Protein AF-A0A6B3CDX1-F1 (afdb_monomer_lite)

Foldseek 3Di:
DAKDWDDWDWWAAPLPPDIWIWIKIAFPPADDPPDDDFGAWIKIWTAHPVGDTPDIDTPDRVFGGDDPTDDDDWADPPPPRHIDD

Sequence (85 aa):
YTYEANDASVGDLDGDGALDIVLKWQPTNAKDNSQSGYTGNTIVDGIRLDGTRLWRVDLGRNIRSGAHYTQFQVYDYDGDGRAEV

pLDDT: mean 98.28, std 0.74, range [93.06, 98.88]

Radius of gyration: 13.99 Å; chains: 1; bounding box: 35×25×34 Å

Structure (mmCIF, N/CA/C/O backbone):
data_AF-A0A6B3CDX1-F1
#
_entry.id   AF-A0A6B3CDX1-F1
#
loop_
_atom_site.group_PDB
_atom_site.id
_atom_site.type_symbol
_atom_site.label_atom_id
_atom_site.label_alt_id
_atom_site.label_comp_id
_atom_site.label_asym_id
_atom_site.label_entity_id
_atom_site.label_seq_id
_atom_site.pdbx_PDB_ins_code
_atom_site.Cartn_x
_atom_site.Cartn_y
_atom_site.Cartn_z
_atom_site.occupancy
_atom_site.B_iso_or_equiv
_atom_site.auth_seq_id
_atom_site.auth_comp_id
_atom_site.auth_asym_id
_atom_site.auth_atom_id
_atom_site.pdbx_PDB_model_num
ATOM 1 N N . TYR A 1 1 ? 10.387 -11.443 -13.723 1.00 93.06 1 TYR A N 1
ATOM 2 C CA . TYR A 1 1 ? 10.559 -10.985 -12.332 1.00 93.06 1 TYR A CA 1
ATOM 3 C C . TYR A 1 1 ? 9.565 -11.740 -11.466 1.00 93.06 1 TYR A C 1
ATOM 5 O O . TYR A 1 1 ? 8.608 -12.289 -12.000 1.00 93.06 1 TYR A O 1
ATOM 13 N N . THR A 1 2 ? 9.820 -11.798 -10.169 1.00 98.31 2 THR A N 1
ATOM 14 C CA . THR A 1 2 ? 8.932 -12.338 -9.126 1.00 98.31 2 THR A CA 1
ATOM 15 C C . THR A 1 2 ? 8.567 -11.201 -8.172 1.00 98.31 2 THR A C 1
ATOM 17 O O . THR A 1 2 ? 9.039 -10.083 -8.378 1.00 98.31 2 THR A O 1
ATOM 20 N N . TYR A 1 3 ? 7.724 -11.452 -7.172 1.00 98.56 3 TYR A N 1
ATOM 21 C CA . TYR A 1 3 ? 7.324 -10.448 -6.185 1.00 98.56 3 TYR A CA 1
ATOM 22 C C . TYR A 1 3 ? 7.821 -10.798 -4.791 1.00 98.56 3 TYR A C 1
ATOM 24 O O . TYR A 1 3 ? 7.822 -11.966 -4.406 1.00 98.56 3 TYR A O 1
ATOM 32 N N . GLU A 1 4 ? 8.183 -9.760 -4.048 1.00 98.44 4 GLU A N 1
ATOM 33 C CA . GLU A 1 4 ? 8.583 -9.827 -2.649 1.00 98.44 4 GLU A CA 1
ATOM 34 C C . GLU A 1 4 ? 7.739 -8.838 -1.841 1.00 98.44 4 GLU A C 1
ATOM 36 O O . GLU A 1 4 ? 7.415 -7.744 -2.319 1.00 98.44 4 GLU A O 1
ATOM 41 N N . ALA A 1 5 ? 7.361 -9.242 -0.628 1.00 98.44 5 ALA A N 1
ATOM 42 C CA . ALA A 1 5 ? 6.772 -8.334 0.346 1.00 98.44 5 ALA A CA 1
ATOM 43 C C . ALA A 1 5 ? 7.803 -7.246 0.685 1.00 98.44 5 ALA A C 1
ATOM 45 O O . ALA A 1 5 ? 8.987 -7.543 0.853 1.00 98.44 5 ALA A O 1
ATOM 46 N N . ASN A 1 6 ? 7.369 -5.990 0.730 1.00 98.50 6 ASN A N 1
ATOM 47 C CA . ASN A 1 6 ? 8.250 -4.838 0.890 1.00 98.50 6 ASN A CA 1
ATOM 48 C C . ASN A 1 6 ? 7.692 -3.905 1.981 1.00 98.50 6 ASN A C 1
ATOM 50 O O . ASN A 1 6 ? 7.270 -4.397 3.025 1.00 98.50 6 ASN A O 1
ATOM 54 N N . ASP A 1 7 ? 7.720 -2.588 1.777 1.00 98.69 7 ASP A N 1
ATOM 55 C CA . ASP A 1 7 ? 7.218 -1.619 2.751 1.00 98.69 7 ASP A CA 1
ATOM 56 C C . ASP A 1 7 ? 5.752 -1.889 3.120 1.00 98.69 7 ASP A C 1
ATOM 58 O O . ASP A 1 7 ? 4.939 -2.287 2.278 1.00 98.69 7 ASP A O 1
ATOM 62 N N . ALA A 1 8 ? 5.413 -1.614 4.375 1.00 98.62 8 ALA A N 1
ATOM 63 C CA . ALA A 1 8 ? 4.061 -1.719 4.890 1.00 98.62 8 ALA A CA 1
ATOM 64 C C . ALA A 1 8 ? 3.710 -0.493 5.737 1.00 98.62 8 ALA A C 1
ATOM 66 O O . ALA A 1 8 ? 4.587 0.149 6.317 1.00 98.62 8 ALA A O 1
ATOM 67 N N . SER A 1 9 ? 2.417 -0.211 5.823 1.00 98.75 9 SER A N 1
ATOM 68 C CA . SER A 1 9 ? 1.826 0.708 6.794 1.00 98.75 9 SER A CA 1
ATOM 69 C C . SER A 1 9 ? 0.608 0.035 7.432 1.00 98.75 9 SER A C 1
ATOM 71 O O . SER A 1 9 ? 0.272 -1.101 7.084 1.00 98.75 9 SER A O 1
ATOM 73 N N . VAL A 1 10 ? -0.030 0.709 8.384 1.00 98.75 10 VAL A N 1
ATOM 74 C CA . VAL A 1 10 ? -1.161 0.175 9.149 1.00 98.75 10 VAL A CA 1
ATOM 75 C C . VAL A 1 10 ? -2.281 1.197 9.280 1.00 98.75 10 VAL A C 1
ATOM 77 O O . VAL A 1 10 ? -2.027 2.400 9.313 1.00 98.75 10 VAL A O 1
ATOM 80 N N . GLY A 1 11 ? -3.505 0.697 9.390 1.00 98.62 11 GLY A N 1
ATOM 81 C CA . GLY A 1 11 ? -4.724 1.459 9.648 1.00 98.62 11 GLY A CA 1
ATOM 82 C C . GLY A 1 11 ? -5.883 0.498 9.882 1.00 98.62 11 GLY A C 1
ATOM 83 O O . GLY A 1 11 ? -5.789 -0.662 9.492 1.00 98.62 11 GLY A O 1
ATOM 84 N N . ASP A 1 12 ? -6.936 0.954 10.547 1.00 98.62 12 ASP A N 1
ATOM 85 C CA . ASP A 1 12 ? -8.183 0.192 10.670 1.00 98.62 12 ASP A CA 1
ATOM 86 C C . ASP A 1 12 ? -8.969 0.347 9.359 1.00 98.62 12 ASP A C 1
ATOM 88 O O . ASP A 1 12 ? -9.493 1.425 9.093 1.00 98.62 12 ASP A O 1
ATOM 92 N N . LEU A 1 13 ? -8.979 -0.665 8.485 1.00 98.56 13 LEU A N 1
ATOM 93 C CA . LEU A 1 13 ? -9.526 -0.523 7.126 1.00 98.56 13 LEU A CA 1
ATOM 94 C C . LEU A 1 13 ? -11.029 -0.826 7.046 1.00 98.56 13 LEU A C 1
ATOM 96 O O . LEU A 1 13 ? -11.637 -0.611 5.992 1.00 98.56 13 LEU A O 1
ATOM 100 N N . ASP A 1 14 ? -11.641 -1.351 8.109 1.00 97.75 14 ASP A N 1
ATOM 101 C CA . ASP A 1 14 ? -13.058 -1.734 8.120 1.00 97.75 14 ASP A CA 1
ATOM 102 C C . ASP A 1 14 ? -13.873 -1.202 9.316 1.00 97.75 14 ASP A C 1
ATOM 104 O O . ASP A 1 14 ? -15.115 -1.274 9.301 1.00 97.75 14 ASP A O 1
ATOM 108 N N . GLY A 1 15 ? -13.212 -0.536 10.260 1.00 97.88 15 GLY A N 1
ATOM 109 C CA . GLY A 1 15 ? -13.795 0.161 11.402 1.00 97.88 15 GLY A CA 1
ATOM 110 C C . GLY A 1 15 ? -14.114 -0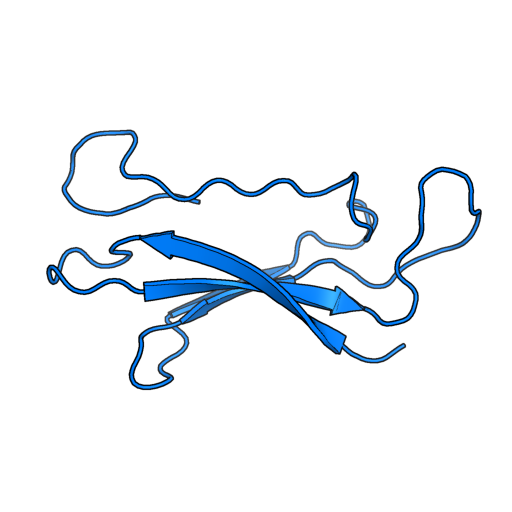.763 12.574 1.00 97.88 15 GLY A C 1
ATOM 111 O O . GLY A 1 15 ? -15.042 -0.471 13.335 1.00 97.88 15 GLY A O 1
ATOM 112 N N . ASP A 1 16 ? -13.438 -1.910 12.689 1.00 97.69 16 ASP A N 1
ATOM 113 C CA . ASP A 1 16 ? -13.642 -2.866 13.782 1.00 97.69 16 ASP A CA 1
ATOM 114 C C . ASP A 1 16 ? -12.761 -2.598 15.021 1.00 97.69 16 ASP A C 1
ATOM 116 O O . ASP A 1 16 ? -12.953 -3.221 16.074 1.00 97.69 16 ASP A O 1
ATOM 120 N N . GLY A 1 17 ? -11.855 -1.620 14.935 1.00 97.56 17 GLY A N 1
ATOM 121 C CA . GLY A 1 17 ? -10.937 -1.195 15.987 1.00 97.56 17 GLY A CA 1
ATOM 122 C C . GLY A 1 17 ? -9.607 -1.953 16.020 1.00 97.56 17 GLY A C 1
ATOM 123 O O . GLY A 1 17 ? -8.751 -1.625 16.852 1.00 97.56 17 GLY A O 1
ATOM 124 N N . ALA A 1 18 ? -9.405 -2.959 15.165 1.00 98.06 18 ALA A N 1
ATOM 125 C CA . ALA A 1 18 ? -8.125 -3.631 14.988 1.00 98.06 18 ALA A CA 1
ATOM 126 C C . ALA A 1 18 ? -7.304 -2.976 13.867 1.00 98.06 18 ALA A C 1
ATOM 128 O O . ALA A 1 18 ? -7.826 -2.393 12.926 1.00 98.06 18 ALA A O 1
ATOM 129 N N . LEU A 1 19 ? -5.975 -3.065 13.968 1.00 98.19 19 LEU A N 1
ATOM 130 C CA . LEU A 1 19 ? -5.110 -2.620 12.878 1.00 98.19 19 LEU A CA 1
ATOM 131 C C . LEU A 1 19 ? -5.025 -3.690 11.795 1.00 98.19 19 LEU A C 1
ATOM 133 O O . LEU A 1 19 ? -4.698 -4.842 12.089 1.00 98.19 19 LEU A O 1
ATOM 137 N N . ASP A 1 20 ? -5.168 -3.257 10.550 1.00 98.81 20 ASP A N 1
ATOM 138 C CA . ASP A 1 20 ? -4.855 -4.029 9.358 1.00 98.81 20 ASP A CA 1
ATOM 139 C C . ASP A 1 20 ? -3.511 -3.603 8.762 1.00 98.81 20 ASP A C 1
ATOM 141 O O . ASP A 1 20 ? -2.942 -2.554 9.080 1.00 98.81 20 ASP A O 1
ATOM 145 N N . ILE A 1 21 ? -2.989 -4.437 7.866 1.00 98.81 21 ILE A N 1
ATOM 146 C CA . ILE A 1 21 ? -1.740 -4.208 7.146 1.00 98.81 21 ILE A CA 1
ATOM 147 C C . ILE A 1 21 ? -2.057 -3.751 5.724 1.00 98.81 21 ILE A C 1
ATOM 149 O O . ILE A 1 21 ? -2.735 -4.450 4.971 1.00 98.81 21 ILE A O 1
ATOM 153 N N . VAL A 1 22 ? -1.461 -2.631 5.319 1.00 98.88 22 VAL A N 1
ATOM 154 C CA . VAL A 1 22 ? -1.363 -2.225 3.914 1.00 98.88 22 VAL A CA 1
ATOM 155 C C . VAL A 1 22 ? 0.039 -2.565 3.424 1.00 98.88 22 VAL A C 1
ATOM 157 O O . VAL A 1 22 ? 1.013 -1.913 3.802 1.00 98.88 22 VAL A O 1
ATOM 160 N N . LEU A 1 23 ? 0.153 -3.618 2.615 1.00 98.88 23 LEU A N 1
ATOM 161 C CA . LEU A 1 23 ? 1.425 -4.187 2.173 1.00 98.88 23 LEU A CA 1
ATOM 162 C C . LEU A 1 23 ? 1.712 -3.841 0.713 1.00 98.88 23 LEU A C 1
ATOM 164 O O . LEU A 1 23 ? 0.962 -4.233 -0.184 1.00 98.88 23 LEU A O 1
ATOM 168 N N . LYS A 1 24 ? 2.859 -3.208 0.457 1.00 98.81 24 LYS A N 1
ATOM 169 C CA . LYS A 1 24 ? 3.391 -3.039 -0.895 1.00 98.81 24 LYS A CA 1
ATOM 170 C C . LYS A 1 24 ? 4.172 -4.280 -1.315 1.00 98.81 24 LYS A C 1
ATOM 172 O O . LYS A 1 24 ? 5.102 -4.720 -0.641 1.00 98.81 24 LYS A O 1
ATOM 177 N N . TRP A 1 25 ? 3.848 -4.798 -2.490 1.00 98.75 25 TRP A N 1
ATOM 178 C CA . TRP A 1 25 ? 4.614 -5.830 -3.174 1.00 98.75 25 TRP A CA 1
ATOM 179 C C . TRP A 1 25 ? 5.535 -5.196 -4.207 1.00 98.75 25 TRP A C 1
ATOM 181 O O . TRP A 1 25 ? 5.093 -4.481 -5.114 1.00 98.75 25 TRP A O 1
ATOM 191 N N . GLN A 1 26 ? 6.824 -5.507 -4.099 1.00 97.06 26 GLN A N 1
ATOM 192 C CA . GLN A 1 26 ? 7.842 -5.023 -5.018 1.00 97.06 26 GLN A CA 1
ATOM 193 C C . GLN A 1 26 ? 8.262 -6.137 -5.986 1.00 97.06 26 GLN A C 1
ATOM 195 O O . GLN A 1 26 ? 8.606 -7.236 -5.545 1.00 97.06 26 GLN A O 1
ATOM 200 N N . PRO A 1 27 ? 8.273 -5.890 -7.308 1.00 98.69 27 PRO A N 1
ATOM 201 C CA . PRO A 1 27 ? 8.823 -6.848 -8.250 1.00 98.69 27 PRO A CA 1
ATOM 202 C C . PRO A 1 27 ? 10.357 -6.867 -8.164 1.00 98.69 27 PRO A C 1
ATOM 204 O O . PRO A 1 27 ? 10.993 -5.819 -8.068 1.00 98.69 27 PRO A O 1
ATOM 207 N N . THR A 1 28 ? 10.981 -8.038 -8.307 1.00 98.56 28 THR A N 1
ATOM 208 C CA . THR A 1 28 ? 12.448 -8.215 -8.207 1.00 98.56 28 THR A CA 1
ATOM 209 C C . THR A 1 28 ? 13.256 -7.492 -9.290 1.00 98.56 28 THR A C 1
ATOM 211 O O . THR A 1 28 ? 14.481 -7.440 -9.236 1.00 98.56 28 THR A O 1
ATOM 214 N N . ASN A 1 29 ? 12.588 -6.899 -10.284 1.00 98.56 29 ASN A N 1
ATOM 215 C CA . ASN A 1 29 ? 13.198 -6.015 -11.273 1.00 98.56 29 ASN A CA 1
ATOM 216 C C . ASN A 1 29 ? 12.885 -4.525 -11.049 1.00 98.56 29 ASN A C 1
ATOM 218 O O . ASN A 1 29 ? 13.067 -3.753 -11.993 1.00 98.56 29 ASN A O 1
ATOM 222 N N . ALA A 1 30 ? 12.445 -4.114 -9.856 1.00 98.25 30 ALA A N 1
ATOM 223 C CA . ALA A 1 30 ? 12.338 -2.708 -9.466 1.00 98.25 30 ALA A CA 1
ATOM 224 C C . ALA A 1 30 ? 13.660 -1.948 -9.696 1.00 98.25 30 ALA A C 1
ATOM 226 O O . ALA A 1 30 ? 14.729 -2.548 -9.880 1.00 98.25 30 ALA A O 1
ATOM 227 N N . LYS A 1 31 ? 13.573 -0.621 -9.790 1.00 98.50 31 LYS A N 1
ATOM 228 C CA . LYS A 1 31 ? 14.690 0.227 -10.215 1.00 98.50 31 LYS A CA 1
ATOM 229 C C . LYS A 1 31 ? 14.858 1.417 -9.294 1.00 98.50 31 LYS A C 1
ATOM 231 O O . LYS A 1 31 ? 13.880 2.042 -8.896 1.00 98.50 31 LYS A O 1
ATOM 236 N N . ASP A 1 32 ? 16.114 1.752 -9.037 1.00 98.00 32 ASP A N 1
ATOM 237 C CA . ASP A 1 32 ? 16.456 3.110 -8.641 1.00 98.00 32 ASP A CA 1
ATOM 238 C C . ASP A 1 32 ? 16.233 4.078 -9.820 1.00 98.00 32 ASP A C 1
ATOM 240 O O . ASP A 1 32 ? 16.256 3.678 -10.992 1.00 98.00 32 ASP A O 1
ATOM 244 N N . ASN A 1 33 ? 16.045 5.364 -9.525 1.00 97.56 33 ASN A N 1
ATOM 245 C CA . ASN A 1 33 ? 15.820 6.396 -10.536 1.00 97.56 33 ASN A CA 1
ATOM 246 C C . ASN A 1 33 ? 16.992 6.521 -11.522 1.00 97.56 33 ASN A C 1
ATOM 248 O O . ASN A 1 33 ? 16.767 6.837 -12.689 1.00 97.56 33 ASN A O 1
ATOM 252 N N . SER A 1 34 ? 18.222 6.237 -11.082 1.00 98.25 34 SER A N 1
ATOM 253 C CA . SER A 1 34 ? 19.423 6.263 -11.929 1.00 98.25 34 SER A CA 1
ATOM 254 C C . SER A 1 34 ? 19.501 5.111 -12.939 1.00 98.25 34 SER A C 1
ATOM 256 O O . SER A 1 34 ? 20.313 5.153 -13.863 1.00 98.25 34 SER A O 1
ATOM 258 N N . GLN A 1 35 ? 18.670 4.075 -12.792 1.00 98.50 35 GLN A N 1
ATOM 259 C CA . GLN A 1 35 ? 18.741 2.862 -13.600 1.00 98.50 35 GLN A CA 1
ATOM 260 C C . GLN A 1 35 ? 17.643 2.842 -14.664 1.00 98.50 35 GLN A C 1
ATOM 262 O O . GLN A 1 35 ? 16.457 2.974 -14.358 1.00 98.50 35 GLN A O 1
ATOM 267 N N . SER A 1 36 ? 18.015 2.585 -15.917 1.00 97.88 36 SER A N 1
ATOM 268 C CA . SER A 1 36 ? 17.073 2.355 -17.022 1.00 97.88 36 SER A CA 1
ATOM 269 C C . SER A 1 36 ? 16.395 0.977 -16.945 1.00 97.88 36 SER A C 1
ATOM 271 O O . SER A 1 36 ? 16.842 0.074 -16.237 1.00 97.88 36 SER A O 1
ATOM 273 N N . GLY A 1 37 ? 15.316 0.795 -17.714 1.00 97.75 37 GLY A N 1
ATOM 274 C CA . GLY A 1 37 ? 14.642 -0.4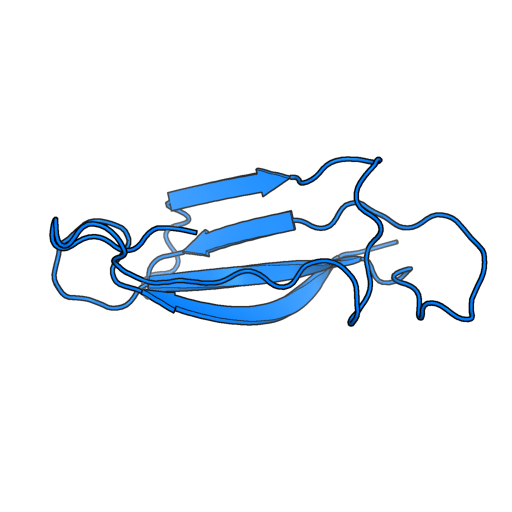96 -17.904 1.00 97.75 37 GLY A CA 1
ATOM 275 C C . GLY A 1 37 ? 13.200 -0.532 -17.398 1.00 97.75 37 GLY A C 1
ATOM 276 O O . GLY A 1 37 ? 12.791 0.287 -16.571 1.00 97.75 37 GLY A O 1
ATOM 277 N N . TYR A 1 38 ? 12.427 -1.490 -17.910 1.00 98.12 38 TYR A N 1
ATOM 278 C CA . TYR A 1 38 ? 11.054 -1.715 -17.466 1.00 98.12 38 TYR A CA 1
ATOM 279 C C . TYR A 1 38 ? 11.026 -2.405 -16.097 1.00 98.12 38 TYR A C 1
ATOM 281 O O . TYR A 1 38 ? 11.957 -3.124 -15.723 1.00 98.12 38 TYR A O 1
ATOM 289 N N . THR A 1 39 ? 9.931 -2.216 -15.371 1.00 98.69 39 THR A N 1
ATOM 290 C CA . THR A 1 39 ? 9.668 -2.883 -14.094 1.00 98.69 39 THR A CA 1
ATOM 291 C C . THR A 1 39 ? 8.354 -3.643 -14.176 1.00 98.69 39 THR A C 1
ATOM 293 O O . THR A 1 39 ? 7.510 -3.330 -15.014 1.00 98.69 39 THR A O 1
ATOM 296 N N . GLY A 1 40 ? 8.161 -4.628 -13.301 1.00 98.69 40 GLY A N 1
ATOM 297 C CA . GLY A 1 40 ? 6.808 -5.081 -12.996 1.00 98.69 40 GLY A CA 1
ATOM 298 C C . GLY A 1 40 ? 5.959 -3.976 -12.374 1.00 98.69 40 GLY A C 1
ATOM 299 O O . GLY A 1 40 ? 6.490 -2.928 -11.980 1.00 98.69 40 GLY A O 1
ATOM 300 N N . ASN A 1 41 ? 4.657 -4.225 -12.267 1.00 98.69 41 ASN A N 1
ATOM 301 C CA . ASN A 1 41 ? 3.743 -3.298 -11.607 1.00 98.69 41 ASN A CA 1
ATOM 302 C C . ASN A 1 41 ? 4.007 -3.287 -10.098 1.00 98.69 41 ASN A C 1
ATOM 304 O O . ASN A 1 41 ? 4.344 -4.325 -9.524 1.00 98.69 41 ASN A O 1
ATOM 308 N N . THR A 1 42 ? 3.823 -2.139 -9.452 1.00 98.56 42 THR A N 1
ATOM 309 C CA . THR A 1 42 ? 3.685 -2.087 -7.992 1.00 98.56 42 THR A CA 1
ATOM 310 C C . THR A 1 42 ? 2.270 -2.534 -7.631 1.00 98.56 42 THR A C 1
ATOM 312 O O . THR A 1 42 ? 1.309 -2.121 -8.280 1.00 98.56 42 THR A O 1
ATOM 315 N N . ILE A 1 43 ? 2.147 -3.388 -6.618 1.00 98.75 43 ILE A N 1
ATOM 316 C CA . ILE A 1 43 ? 0.860 -3.876 -6.112 1.00 98.75 43 ILE A CA 1
ATOM 317 C C . ILE A 1 43 ? 0.774 -3.513 -4.631 1.00 98.75 43 ILE A C 1
ATOM 319 O O . ILE A 1 43 ? 1.776 -3.616 -3.926 1.00 98.75 43 ILE A O 1
ATOM 323 N N . VAL A 1 44 ? -0.403 -3.113 -4.164 1.00 98.88 44 VAL A N 1
ATOM 324 C CA . VAL A 1 44 ? -0.687 -2.849 -2.749 1.00 98.88 44 VAL A CA 1
ATOM 32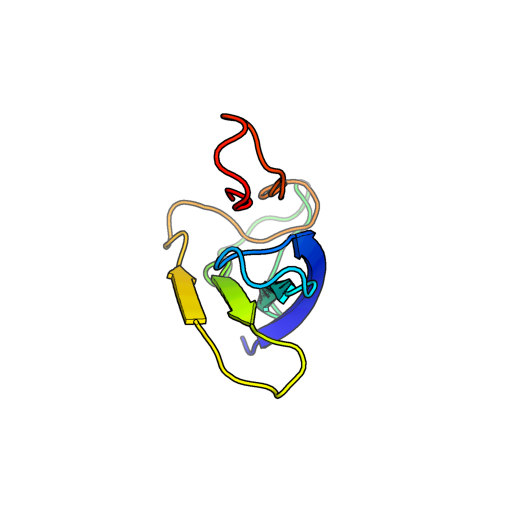5 C C . VAL A 1 44 ? -1.877 -3.706 -2.324 1.00 98.88 44 VAL A C 1
ATOM 327 O O . VAL A 1 44 ? -2.882 -3.749 -3.030 1.00 98.88 44 VAL A O 1
ATOM 330 N N . ASP A 1 45 ? -1.755 -4.409 -1.203 1.00 98.88 45 ASP A N 1
ATOM 331 C CA . ASP A 1 45 ? -2.829 -5.215 -0.610 1.00 98.88 45 ASP A CA 1
ATOM 332 C C . ASP A 1 45 ? -3.261 -4.633 0.736 1.00 98.88 45 ASP A C 1
ATOM 334 O O . ASP A 1 45 ? -2.402 -4.241 1.521 1.00 98.88 45 ASP A O 1
ATOM 338 N N . GLY A 1 46 ? -4.562 -4.676 1.029 1.00 98.81 46 GLY A N 1
ATOM 339 C CA . GLY A 1 46 ? -5.096 -4.552 2.388 1.00 98.81 46 GLY A CA 1
ATOM 340 C C . GLY A 1 46 ? -5.342 -5.939 2.981 1.00 98.81 46 GLY A C 1
ATOM 341 O O . GLY A 1 46 ? -6.009 -6.768 2.350 1.00 98.81 46 GLY A O 1
ATOM 342 N N . ILE A 1 47 ? -4.781 -6.227 4.155 1.00 98.75 47 ILE A N 1
ATOM 343 C CA . ILE A 1 47 ? -4.776 -7.562 4.769 1.00 98.75 47 ILE A CA 1
ATOM 344 C C . ILE A 1 47 ? -5.033 -7.446 6.274 1.00 98.75 47 ILE A C 1
ATOM 346 O O . ILE A 1 47 ? -4.297 -6.749 6.967 1.00 98.75 47 ILE A O 1
ATOM 350 N N . ARG A 1 48 ? -6.012 -8.191 6.792 1.00 98.50 48 AR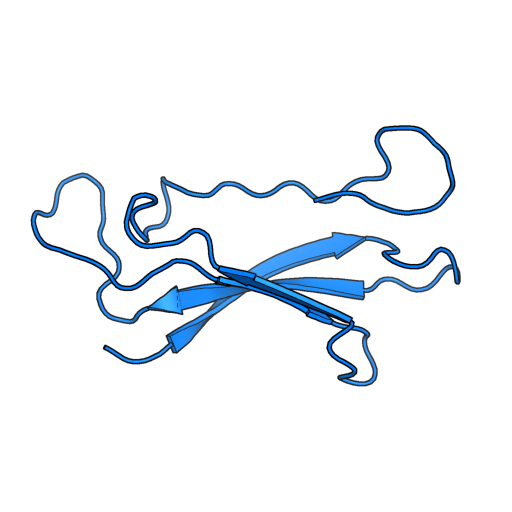G A N 1
ATOM 351 C CA . ARG A 1 48 ? -6.226 -8.335 8.237 1.00 98.50 48 ARG A CA 1
ATOM 352 C C . ARG A 1 48 ? -5.125 -9.162 8.896 1.00 98.50 48 ARG A C 1
ATOM 354 O O . ARG A 1 48 ? -4.490 -10.001 8.253 1.00 98.50 48 ARG A O 1
ATOM 361 N N . LEU A 1 49 ? -4.945 -9.015 10.209 1.00 96.88 49 LEU A N 1
ATOM 362 C CA . LEU A 1 49 ? -3.942 -9.784 10.968 1.00 96.88 49 LEU A CA 1
ATOM 363 C C . LEU A 1 49 ? -4.172 -11.304 10.956 1.00 96.88 49 LEU A C 1
ATOM 365 O O . LEU A 1 49 ? -3.225 -12.066 11.144 1.00 96.88 49 LEU A O 1
ATOM 369 N N . ASP A 1 50 ? -5.401 -11.756 10.703 1.00 97.19 50 ASP A N 1
ATOM 370 C CA . ASP A 1 50 ? -5.720 -13.177 10.52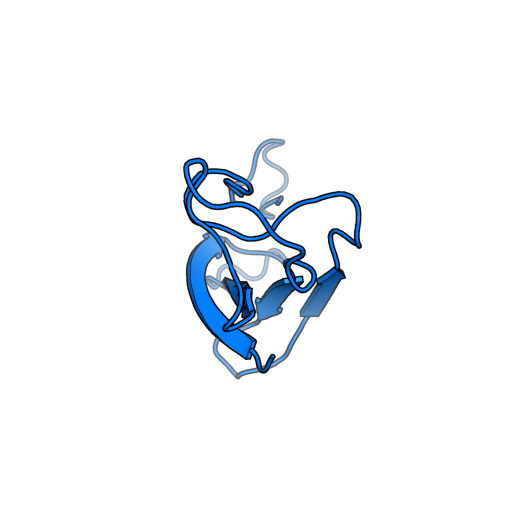4 1.00 97.19 50 ASP A CA 1
ATOM 371 C C . ASP A 1 50 ? -5.315 -13.732 9.140 1.00 97.19 50 ASP A C 1
ATOM 373 O O . ASP A 1 50 ? -5.465 -14.926 8.874 1.00 97.19 50 ASP A O 1
ATOM 377 N N . GLY A 1 51 ? -4.774 -12.881 8.262 1.00 97.06 51 GLY A N 1
ATOM 378 C CA . GLY A 1 51 ? -4.358 -13.217 6.903 1.00 97.06 51 GLY A CA 1
ATOM 379 C C . GLY A 1 51 ? -5.442 -13.021 5.840 1.00 97.06 51 GLY A C 1
ATOM 380 O O . GLY A 1 51 ? -5.179 -13.261 4.657 1.00 97.06 51 GLY A O 1
ATOM 381 N N . THR A 1 52 ? -6.646 -12.575 6.210 1.00 98.38 52 THR A N 1
ATOM 382 C CA . THR A 1 52 ? -7.714 -12.266 5.254 1.00 98.38 52 THR A CA 1
ATOM 383 C C . THR A 1 52 ? -7.320 -11.071 4.394 1.00 98.38 52 THR A C 1
ATOM 385 O O . THR A 1 52 ? -7.182 -9.955 4.886 1.00 98.38 52 THR A O 1
ATOM 388 N N . ARG A 1 53 ? -7.182 -11.273 3.079 1.00 98.25 53 ARG A N 1
ATOM 389 C CA . ARG A 1 53 ? -6.983 -10.165 2.135 1.00 98.25 53 ARG A CA 1
ATOM 390 C C . ARG A 1 53 ? -8.315 -9.479 1.840 1.00 98.25 53 ARG A C 1
ATOM 392 O O . ARG A 1 53 ? -9.190 -10.094 1.233 1.00 98.25 53 ARG A O 1
ATOM 399 N N . LEU A 1 54 ? -8.421 -8.205 2.203 1.00 98.44 54 LEU A N 1
ATOM 400 C CA . LEU A 1 54 ? -9.586 -7.356 1.953 1.00 98.44 54 LEU A CA 1
ATOM 401 C C . LEU A 1 54 ? -9.661 -6.943 0.480 1.00 98.44 54 LEU A C 1
ATOM 403 O O . LEU A 1 54 ? -10.695 -7.089 -0.168 1.00 98.44 54 LEU A O 1
ATOM 407 N N . TRP A 1 55 ? -8.543 -6.468 -0.071 1.00 98.75 55 TRP A N 1
ATOM 408 C CA . TRP A 1 55 ? -8.468 -5.978 -1.446 1.00 98.75 55 TRP A CA 1
ATOM 409 C C . TRP A 1 55 ? -7.040 -6.025 -1.996 1.00 98.75 55 TRP A C 1
ATOM 411 O O . TRP A 1 55 ? -6.076 -6.293 -1.277 1.00 98.75 55 TRP A O 1
ATOM 421 N N . ARG A 1 56 ? -6.927 -5.776 -3.305 1.00 98.75 56 ARG A N 1
ATOM 422 C CA . ARG A 1 56 ? -5.669 -5.586 -4.031 1.00 98.75 56 ARG A CA 1
ATOM 423 C C . ARG A 1 56 ? -5.813 -4.437 -5.020 1.00 98.75 56 ARG A C 1
ATOM 425 O O . ARG A 1 56 ? -6.725 -4.457 -5.844 1.00 98.75 56 ARG A O 1
ATOM 432 N N . VAL A 1 57 ? -4.864 -3.509 -4.996 1.00 98.81 57 VAL A N 1
ATOM 433 C CA . VAL A 1 57 ? -4.698 -2.455 -5.998 1.00 98.81 57 VAL A CA 1
ATOM 434 C C . VAL A 1 57 ? -3.441 -2.748 -6.812 1.00 98.81 57 VAL A C 1
ATOM 436 O O . VAL A 1 57 ? -2.342 -2.853 -6.273 1.00 98.81 57 VAL A O 1
ATOM 439 N N . ASP A 1 58 ? -3.602 -2.884 -8.126 1.00 98.62 58 ASP A N 1
ATOM 440 C CA . ASP A 1 58 ? -2.495 -2.922 -9.083 1.00 98.62 58 ASP A CA 1
ATOM 441 C C . ASP A 1 58 ? -2.363 -1.531 -9.713 1.00 98.62 58 ASP A C 1
ATOM 443 O O . ASP A 1 58 ? -3.265 -1.077 -10.420 1.00 98.62 58 ASP A O 1
ATOM 447 N N . LEU A 1 59 ? -1.241 -0.850 -9.460 1.00 98.56 59 LEU A N 1
ATOM 448 C CA . LEU A 1 59 ? -1.002 0.504 -9.970 1.00 98.56 59 LEU A CA 1
ATOM 449 C C . LEU A 1 59 ? -0.766 0.533 -11.491 1.00 98.56 59 LEU A C 1
ATOM 451 O O . LEU A 1 59 ? -0.754 1.597 -12.116 1.00 98.56 59 LEU A O 1
ATOM 455 N N . GLY A 1 60 ? -0.603 -0.637 -12.108 1.00 98.44 60 GLY A N 1
ATOM 456 C CA . GLY A 1 60 ? -0.504 -0.796 -13.543 1.00 98.44 60 GLY A CA 1
ATOM 457 C C . GLY A 1 60 ? 0.839 -0.357 -14.119 1.00 98.44 60 GLY A C 1
ATOM 458 O O . GLY A 1 60 ? 1.725 0.183 -13.460 1.00 98.44 60 GLY A O 1
ATOM 459 N N . ARG A 1 61 ? 0.978 -0.573 -15.427 1.00 97.94 61 ARG A N 1
ATOM 460 C CA . ARG A 1 61 ? 2.250 -0.420 -16.155 1.00 97.94 61 ARG A CA 1
ATOM 461 C C . ARG A 1 61 ? 2.838 0.997 -16.172 1.00 97.94 61 ARG A C 1
ATOM 463 O O . ARG A 1 61 ? 4.005 1.157 -16.513 1.00 97.94 61 ARG A O 1
ATOM 470 N N . ASN A 1 62 ? 2.021 2.019 -15.912 1.00 98.44 62 ASN A N 1
ATOM 471 C CA . ASN A 1 62 ? 2.437 3.421 -16.006 1.00 98.44 62 ASN A CA 1
ATOM 472 C C . ASN A 1 62 ? 3.047 3.936 -14.697 1.00 98.44 62 ASN A C 1
ATOM 474 O O . ASN A 1 62 ? 3.669 4.997 -14.704 1.00 98.44 62 ASN A O 1
ATOM 478 N N . ILE A 1 63 ? 2.905 3.188 -13.599 1.00 98.50 63 ILE A N 1
ATOM 479 C CA . ILE A 1 63 ? 3.577 3.479 -12.338 1.00 98.50 63 ILE A CA 1
ATOM 480 C C . ILE A 1 63 ? 4.782 2.551 -12.210 1.00 98.50 63 ILE A C 1
ATOM 482 O O . ILE A 1 63 ? 4.659 1.330 -12.100 1.00 98.50 63 ILE A O 1
ATOM 486 N N . ARG A 1 64 ? 5.976 3.141 -12.270 1.00 98.38 64 ARG A N 1
ATOM 487 C CA . ARG A 1 64 ? 7.239 2.403 -12.199 1.00 98.38 64 ARG A CA 1
ATOM 488 C C . ARG A 1 64 ? 7.501 1.922 -10.770 1.00 98.38 64 ARG A C 1
ATOM 490 O O . ARG A 1 64 ? 7.244 2.647 -9.815 1.00 98.38 64 ARG A O 1
ATOM 497 N N . SER A 1 65 ? 8.063 0.722 -10.629 1.00 98.50 65 SER A N 1
ATOM 498 C CA . SER A 1 65 ? 8.398 0.149 -9.319 1.00 98.50 65 SER A CA 1
ATOM 499 C C . SER A 1 65 ? 9.803 0.539 -8.858 1.00 98.50 65 SER A C 1
ATOM 501 O O . SER A 1 65 ? 10.784 0.297 -9.564 1.00 98.50 65 SER A O 1
ATOM 503 N N . GLY A 1 66 ? 9.905 1.066 -7.639 1.00 97.88 66 GLY A N 1
ATOM 504 C CA . GLY A 1 66 ? 11.160 1.409 -6.969 1.00 97.88 66 GLY A CA 1
ATOM 505 C C . GLY A 1 66 ? 10.927 2.267 -5.724 1.00 97.88 66 GLY A C 1
ATOM 506 O O . GLY A 1 66 ? 9.830 2.797 -5.532 1.00 97.88 66 GLY A O 1
ATOM 507 N N . ALA A 1 67 ? 11.961 2.417 -4.896 1.00 97.50 67 ALA A N 1
ATOM 508 C CA . ALA A 1 67 ? 11.861 3.056 -3.579 1.00 97.50 67 ALA A CA 1
ATOM 509 C C . ALA A 1 67 ? 11.394 4.524 -3.628 1.00 97.50 67 ALA A C 1
ATOM 511 O O . ALA A 1 67 ? 10.731 4.987 -2.708 1.00 97.50 67 ALA A O 1
ATOM 512 N N . HIS A 1 68 ? 11.692 5.248 -4.710 1.00 97.81 68 HIS A N 1
ATOM 513 C CA . HIS A 1 68 ? 11.380 6.676 -4.857 1.00 97.81 68 HIS A CA 1
ATOM 514 C C . HIS A 1 68 ? 10.098 6.965 -5.651 1.00 97.81 68 HIS A C 1
ATOM 516 O O . HIS A 1 68 ? 9.841 8.118 -5.987 1.00 97.81 68 HIS A O 1
ATOM 522 N N . TYR A 1 69 ? 9.310 5.937 -5.981 1.00 97.94 69 TYR A N 1
ATOM 523 C CA . TYR A 1 69 ? 8.082 6.097 -6.759 1.00 97.94 69 TYR A CA 1
ATOM 524 C C . TYR A 1 69 ? 6.863 6.129 -5.836 1.00 97.94 69 TYR A C 1
ATOM 526 O O . TYR A 1 69 ? 6.509 7.186 -5.323 1.00 97.94 69 TYR A O 1
ATOM 534 N N . THR A 1 70 ? 6.234 4.984 -5.581 1.00 98.44 70 THR A N 1
ATOM 535 C CA . THR A 1 70 ? 4.992 4.939 -4.798 1.00 98.44 70 THR A CA 1
ATOM 536 C C . THR A 1 70 ? 5.277 5.124 -3.311 1.00 98.44 70 THR A C 1
ATOM 538 O O . THR A 1 70 ? 5.847 4.232 -2.681 1.00 98.44 70 THR A O 1
ATOM 541 N N . GLN A 1 71 ? 4.838 6.262 -2.772 1.00 98.31 71 GLN A N 1
ATOM 542 C CA . GLN A 1 71 ? 4.729 6.534 -1.339 1.00 98.31 71 GLN A CA 1
ATOM 543 C C . GLN A 1 71 ? 3.239 6.491 -0.994 1.00 98.31 71 GLN A C 1
ATOM 545 O O . GLN A 1 71 ? 2.508 7.421 -1.328 1.00 98.31 71 GLN A O 1
ATOM 550 N N . PHE A 1 72 ? 2.775 5.384 -0.421 1.00 98.00 72 PHE A N 1
ATOM 551 C CA . PHE A 1 72 ? 1.379 5.247 -0.007 1.00 98.00 72 PHE A CA 1
ATOM 552 C C . PHE A 1 72 ? 1.241 5.715 1.443 1.00 98.00 72 PHE A C 1
ATOM 554 O O . PHE A 1 72 ? 2.124 5.464 2.265 1.00 98.00 72 PHE A O 1
ATOM 561 N N . GLN A 1 73 ? 0.159 6.429 1.736 1.00 98.69 73 GLN A N 1
ATOM 562 C CA . GLN A 1 73 ? -0.197 6.830 3.093 1.00 98.69 73 GLN A CA 1
ATOM 563 C C . GLN A 1 73 ? -1.359 5.962 3.555 1.00 98.69 73 GLN A C 1
ATOM 565 O O . GLN A 1 73 ? -2.105 5.458 2.728 1.00 98.69 73 GLN A O 1
ATOM 570 N N . VAL A 1 74 ? -1.471 5.748 4.861 1.00 98.81 74 VAL A N 1
ATOM 571 C CA . VAL A 1 74 ? -2.602 5.027 5.447 1.00 98.81 74 VAL A CA 1
ATOM 572 C C . VAL A 1 74 ? -3.040 5.814 6.659 1.00 98.81 74 VAL A C 1
ATOM 574 O O . VAL A 1 74 ? -2.245 5.988 7.588 1.00 98.81 74 VAL A O 1
ATOM 577 N N . TYR A 1 75 ? -4.245 6.364 6.602 1.00 98.75 75 TYR A N 1
ATOM 578 C CA . TYR A 1 75 ? -4.775 7.214 7.657 1.00 98.75 75 TYR A CA 1
ATOM 579 C C . TYR A 1 75 ? -6.278 7.421 7.486 1.00 98.75 75 TYR A C 1
ATOM 581 O O . TYR A 1 75 ? -6.764 7.385 6.365 1.00 98.75 75 TYR A O 1
ATOM 589 N N . ASP A 1 76 ? -6.974 7.681 8.588 1.00 98.56 76 ASP A N 1
ATOM 590 C CA . ASP A 1 76 ? -8.365 8.147 8.591 1.00 98.56 76 ASP A CA 1
ATOM 591 C C . ASP A 1 76 ? -8.374 9.664 8.336 1.00 98.56 76 ASP A C 1
ATOM 593 O O . ASP A 1 76 ? -8.127 10.474 9.239 1.00 98.56 76 ASP A O 1
ATOM 597 N N . TYR A 1 77 ? -8.514 10.055 7.070 1.00 98.56 77 TYR A N 1
ATOM 598 C CA . TYR A 1 77 ? -8.436 11.450 6.645 1.00 98.56 77 TYR A CA 1
ATOM 599 C C . TYR A 1 77 ? -9.751 12.204 6.817 1.00 98.56 77 TYR A C 1
ATOM 601 O O . TYR A 1 77 ? -9.712 13.436 6.940 1.00 98.56 77 TYR A O 1
ATOM 609 N N . ASP A 1 78 ? -10.891 11.515 6.792 1.00 98.56 78 ASP A N 1
ATOM 610 C CA . ASP A 1 78 ? -12.210 12.144 6.883 1.00 98.56 78 ASP A CA 1
ATOM 611 C C . ASP A 1 78 ? -12.891 11.995 8.256 1.00 98.56 78 ASP A C 1
ATOM 613 O O . ASP A 1 78 ? -13.849 12.721 8.549 1.00 98.56 78 ASP A O 1
ATOM 617 N N . GLY A 1 79 ? -12.316 11.189 9.148 1.00 98.44 79 GLY A N 1
ATO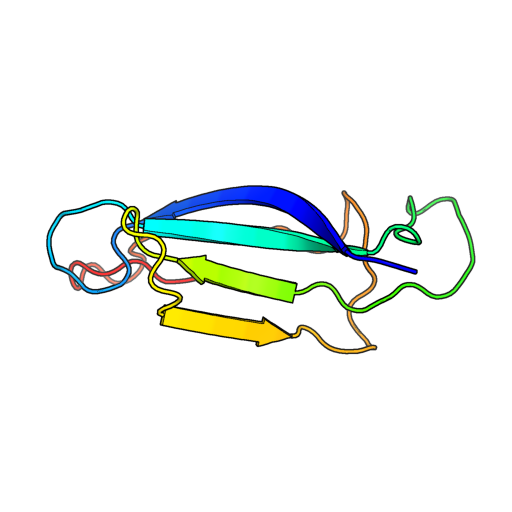M 618 C CA . GLY A 1 79 ? -12.750 10.996 10.524 1.00 98.44 79 GLY A CA 1
ATOM 619 C C . GLY A 1 79 ? -13.946 10.057 10.665 1.00 98.44 79 GLY A C 1
ATOM 620 O O . GLY A 1 79 ? -14.662 10.167 11.668 1.00 98.44 79 GLY A O 1
ATOM 621 N N . ASP A 1 80 ? -14.221 9.193 9.681 1.00 98.44 80 ASP A N 1
ATOM 622 C CA . ASP A 1 80 ? -15.348 8.254 9.726 1.00 98.44 80 ASP A CA 1
ATOM 623 C C . ASP A 1 80 ? -15.073 6.990 10.567 1.00 98.44 80 ASP A C 1
ATOM 625 O O . ASP A 1 80 ? -15.992 6.203 10.830 1.00 98.44 80 ASP A O 1
ATOM 629 N N . GLY A 1 81 ? -13.842 6.846 11.072 1.00 97.88 81 GLY A N 1
ATOM 630 C CA . GLY A 1 81 ? -13.392 5.706 11.863 1.00 97.88 81 GLY A CA 1
ATOM 631 C C . GLY A 1 81 ? -12.798 4.571 11.030 1.00 97.88 81 GLY A C 1
ATOM 632 O O . GLY A 1 81 ? -12.562 3.499 11.586 1.00 97.88 81 GLY A O 1
ATOM 633 N N . ARG A 1 82 ? -12.560 4.779 9.731 1.00 98.31 82 ARG A N 1
ATOM 634 C CA . ARG A 1 82 ? -11.854 3.861 8.832 1.00 98.31 82 ARG A CA 1
ATOM 635 C C . ARG A 1 82 ? -10.696 4.596 8.172 1.00 98.31 82 ARG A C 1
ATOM 637 O O . ARG A 1 82 ? -10.751 5.788 7.939 1.00 98.31 82 ARG A O 1
ATOM 644 N N . ALA A 1 83 ? -9.608 3.889 7.905 1.00 98.75 83 ALA A N 1
ATOM 645 C CA . ALA A 1 83 ? -8.443 4.454 7.244 1.00 98.75 83 ALA A CA 1
ATOM 646 C C . ALA A 1 83 ? -8.547 4.327 5.715 1.00 98.75 83 ALA A C 1
ATOM 648 O O . ALA A 1 83 ? -8.822 3.244 5.187 1.00 98.75 83 ALA A O 1
ATOM 649 N N . GLU A 1 84 ? -8.212 5.401 4.998 1.00 98.62 84 GLU A N 1
ATOM 650 C CA . GLU A 1 84 ? -8.003 5.411 3.549 1.00 98.62 84 GLU A CA 1
ATOM 651 C C . GLU A 1 84 ? -6.544 5.117 3.174 1.00 98.62 84 GLU A C 1
ATOM 653 O O . GLU A 1 84 ? -5.629 5.171 4.006 1.00 98.62 84 GLU A O 1
ATOM 658 N N . VAL A 1 85 ? -6.339 4.836 1.878 1.00 97.12 85 VAL A N 1
ATOM 659 C CA . VAL A 1 85 ? -5.038 4.580 1.236 1.00 97.12 85 VAL A CA 1
ATOM 660 C C . VAL A 1 85 ? -4.902 5.343 -0.078 1.00 97.12 85 VAL A C 1
ATOM 662 O O . VAL A 1 85 ? -5.859 5.287 -0.886 1.00 97.12 85 VAL A O 1
#

Secondary structure (DSSP, 8-state):
--EEEEEEEEE-SSSSSSPEEEEEEEETT---TT--S--PPPEEEEE-TTS-EEEEEE--TTS--STTS-----B-SSSSSS-B-